Protein AF-A0A7C4VEB9-F1 (afdb_monomer_lite)

Foldseek 3Di:
DDDDPDDDDPPPVVVPPDDDDPVVVLVVVQPFLEAEEEECCQVPDPDDVVVVVVVCVVSPHDHYHYDHHCPDPVNVVVVVVCVVVPVGHYHYHDDDDPPD

Sequence (100 aa):
MTFLNEGPRVDRRLLFKSFISPSKLLATILKQNITVLSCNCRGKSIIDFEDVETFIGDIGIKDVISHDSLCSLEGIEFYKNILNNFPKKLIVLACSKRNF

Structure (mmCIF, N/CA/C/O backbone):
data_AF-A0A7C4VEB9-F1
#
_entry.id   AF-A0A7C4VEB9-F1
#
loop_
_atom_site.group_PDB
_atom_site.id
_atom_site.type_symbol
_atom_site.label_atom_id
_atom_site.label_alt_id
_atom_site.label_comp_id
_atom_site.label_asym_id
_atom_site.label_entity_id
_atom_site.label_seq_id
_atom_site.pdbx_PDB_ins_code
_atom_site.Cartn_x
_atom_site.Cartn_y
_atom_site.Cartn_z
_atom_site.occupancy
_atom_site.B_iso_or_equiv
_atom_site.auth_seq_id
_atom_site.auth_comp_id
_atom_site.auth_asym_id
_atom_site.auth_atom_id
_atom_site.pdbx_PDB_model_num
ATOM 1 N N . MET A 1 1 ? 3.761 -30.326 -23.478 1.00 37.53 1 MET A N 1
ATOM 2 C CA . MET A 1 1 ? 3.185 -30.465 -22.124 1.00 37.53 1 MET A CA 1
ATOM 3 C C . MET A 1 1 ? 3.985 -29.568 -21.203 1.00 37.53 1 MET A C 1
ATOM 5 O O . MET A 1 1 ? 5.124 -29.886 -20.890 1.00 37.53 1 MET A O 1
ATOM 9 N N . THR A 1 2 ? 3.455 -28.386 -20.912 1.00 34.81 2 THR A N 1
ATOM 10 C CA . THR A 1 2 ? 4.169 -27.313 -20.213 1.00 34.81 2 THR A CA 1
ATOM 11 C C . THR A 1 2 ? 3.831 -27.399 -18.729 1.00 34.81 2 THR A C 1
ATOM 13 O O . THR A 1 2 ? 2.669 -27.273 -18.356 1.00 34.81 2 THR A O 1
ATOM 16 N N . PHE A 1 3 ? 4.835 -27.658 -17.894 1.00 36.47 3 PHE A N 1
ATOM 17 C CA . PHE A 1 3 ? 4.702 -27.627 -16.441 1.00 36.47 3 PHE A CA 1
ATOM 18 C C . PHE A 1 3 ? 4.577 -26.164 -15.993 1.00 36.47 3 PHE A C 1
ATOM 20 O O . PHE A 1 3 ? 5.518 -25.384 -16.136 1.00 36.47 3 PHE A O 1
ATOM 27 N N . LEU A 1 4 ? 3.403 -25.781 -15.487 1.00 38.38 4 LEU A N 1
ATOM 28 C CA . LEU A 1 4 ? 3.205 -24.521 -14.775 1.00 38.38 4 LEU A CA 1
ATOM 29 C C . LEU A 1 4 ? 3.844 -24.667 -13.388 1.00 38.38 4 LEU A C 1
ATOM 31 O O . LEU A 1 4 ? 3.334 -25.391 -12.537 1.00 38.38 4 LEU A O 1
ATOM 35 N N . ASN A 1 5 ? 4.984 -24.006 -13.186 1.00 38.94 5 ASN A N 1
ATOM 36 C CA . ASN A 1 5 ? 5.593 -23.831 -11.871 1.00 38.94 5 ASN A CA 1
ATOM 37 C C . ASN A 1 5 ? 4.662 -22.962 -11.015 1.00 38.94 5 ASN A C 1
ATOM 39 O O . ASN A 1 5 ? 4.632 -21.740 -11.162 1.00 38.94 5 ASN A O 1
ATOM 43 N N . GLU A 1 6 ? 3.892 -23.596 -10.133 1.00 45.56 6 GLU A N 1
ATOM 44 C CA . GLU A 1 6 ? 3.173 -22.910 -9.065 1.00 45.56 6 GLU A CA 1
ATOM 45 C C . GLU A 1 6 ? 4.217 -22.275 -8.130 1.00 45.56 6 GLU A C 1
ATOM 47 O O . GLU A 1 6 ? 4.944 -22.969 -7.418 1.00 45.56 6 GLU A O 1
ATOM 52 N N . GLY A 1 7 ? 4.338 -20.944 -8.172 1.00 42.72 7 GLY A N 1
ATOM 53 C CA . GLY A 1 7 ? 5.116 -20.184 -7.193 1.00 42.72 7 GLY A CA 1
ATOM 54 C C . GLY A 1 7 ? 4.629 -20.461 -5.763 1.00 42.72 7 GLY A C 1
ATOM 55 O O . GLY A 1 7 ? 3.538 -21.010 -5.580 1.00 42.72 7 GLY A O 1
ATOM 56 N N . PRO A 1 8 ? 5.409 -20.102 -4.729 1.00 44.31 8 PRO A N 1
ATOM 57 C CA . PRO A 1 8 ? 5.056 -20.409 -3.349 1.00 44.31 8 PRO A CA 1
ATOM 58 C C . PRO A 1 8 ? 3.701 -19.782 -3.004 1.00 44.31 8 PRO A C 1
ATOM 60 O O . PRO A 1 8 ? 3.587 -18.573 -2.807 1.00 44.31 8 PRO A O 1
ATOM 63 N N . ARG A 1 9 ? 2.658 -20.618 -2.938 1.00 50.53 9 ARG A N 1
ATOM 64 C CA . ARG A 1 9 ? 1.355 -20.236 -2.399 1.00 50.53 9 ARG A CA 1
ATOM 65 C C . ARG A 1 9 ? 1.574 -19.919 -0.929 1.00 50.53 9 ARG A C 1
ATOM 67 O O . ARG A 1 9 ? 1.835 -20.817 -0.132 1.00 50.53 9 ARG A O 1
ATOM 74 N N . VAL A 1 10 ? 1.512 -18.636 -0.585 1.00 47.75 10 VAL A N 1
ATOM 75 C CA . VAL A 1 10 ? 1.506 -18.180 0.804 1.00 47.75 10 VAL A CA 1
ATOM 76 C C . VAL A 1 10 ? 0.336 -18.875 1.496 1.00 47.75 10 VAL A C 1
ATOM 78 O O . VAL A 1 10 ? -0.828 -18.587 1.214 1.00 47.75 10 VAL A O 1
ATOM 81 N N . ASP A 1 11 ? 0.642 -19.849 2.353 1.00 46.16 11 ASP A N 1
ATOM 82 C CA . ASP A 1 11 ? -0.370 -20.591 3.090 1.00 46.16 11 ASP A CA 1
ATOM 83 C C . ASP A 1 11 ? -1.034 -19.627 4.076 1.00 46.16 11 ASP A C 1
ATOM 85 O O . ASP A 1 11 ? -0.472 -19.271 5.117 1.00 46.16 11 ASP A O 1
ATOM 89 N N . ARG A 1 12 ? -2.245 -19.181 3.723 1.00 48.12 12 ARG A N 1
ATOM 90 C CA . ARG A 1 12 ? -3.061 -18.242 4.505 1.00 48.12 12 ARG A CA 1
ATOM 91 C C . ARG A 1 12 ? -3.210 -18.700 5.962 1.00 48.12 12 ARG A C 1
ATOM 93 O O . ARG A 1 12 ? -3.406 -17.866 6.836 1.00 48.12 12 ARG A O 1
ATOM 100 N N . ARG A 1 13 ? -3.066 -20.002 6.255 1.00 49.66 13 ARG A N 1
ATOM 101 C CA . ARG A 1 13 ? -3.174 -20.579 7.606 1.00 49.66 13 ARG A CA 1
ATOM 102 C C . ARG A 1 13 ? -1.967 -20.289 8.499 1.00 49.66 13 ARG A C 1
ATOM 104 O O . ARG A 1 13 ? -2.117 -20.305 9.720 1.00 49.66 13 ARG A O 1
ATOM 111 N N . LEU A 1 14 ? -0.790 -20.022 7.930 1.00 47.34 14 LEU A N 1
ATOM 112 C CA . LEU A 1 14 ? 0.424 -19.746 8.708 1.00 47.34 14 LEU A CA 1
ATOM 113 C C . LEU A 1 14 ? 0.406 -18.355 9.354 1.00 47.34 14 LEU A C 1
ATOM 115 O O . LEU A 1 14 ? 0.980 -18.192 10.427 1.00 47.34 14 LEU A O 1
ATOM 119 N N . LEU A 1 15 ? -0.321 -17.389 8.784 1.00 49.69 15 LEU A N 1
ATOM 120 C CA . LEU A 1 15 ? -0.470 -16.049 9.370 1.00 49.69 15 LEU A CA 1
ATOM 121 C C . LEU A 1 15 ? -1.353 -16.036 10.633 1.00 49.69 15 LEU A C 1
ATOM 123 O O . LEU A 1 15 ? -1.196 -15.162 11.478 1.00 49.69 15 LEU A O 1
ATOM 127 N N . PHE A 1 16 ? -2.240 -17.022 10.805 1.00 47.25 16 PHE A N 1
ATOM 128 C CA . PHE A 1 16 ? -3.199 -17.066 11.920 1.00 47.25 16 PHE A CA 1
ATOM 129 C C . PHE A 1 16 ? -2.731 -17.864 13.146 1.00 47.25 16 PHE A C 1
ATOM 131 O O . PHE A 1 16 ? -3.432 -17.888 14.157 1.00 47.25 16 PHE A O 1
ATOM 138 N N . LYS A 1 17 ? -1.571 -18.534 13.096 1.00 44.84 17 LYS A N 1
ATOM 139 C CA . LYS A 1 17 ? -1.078 -19.340 14.232 1.00 44.84 17 LYS A CA 1
ATOM 140 C C . LYS A 1 17 ? -0.324 -18.541 15.294 1.00 44.84 17 LYS A C 1
ATOM 142 O O . LYS A 1 17 ? -0.065 -19.072 16.372 1.00 44.84 17 LYS A O 1
ATOM 147 N N . SER A 1 18 ? -0.004 -17.280 15.032 1.00 46.59 18 SER A N 1
ATOM 148 C CA . SER A 1 18 ? 0.799 -16.463 15.934 1.00 46.59 18 SER A CA 1
ATOM 149 C C . SER A 1 18 ? -0.003 -15.253 16.404 1.00 46.59 18 SER A C 1
ATOM 151 O O . SER A 1 18 ? -0.031 -14.221 15.751 1.00 46.59 18 SER A O 1
ATOM 153 N N . PHE A 1 19 ? -0.581 -15.408 17.598 1.00 46.59 19 PHE A N 1
ATOM 154 C CA . PHE A 1 19 ? -1.133 -14.369 18.472 1.00 46.59 19 PHE A CA 1
ATOM 155 C C . PHE A 1 19 ? -2.546 -13.845 18.156 1.00 46.59 19 PHE A C 1
ATOM 157 O O . PHE A 1 19 ? -2.795 -13.197 17.152 1.00 46.59 19 PHE A O 1
ATOM 164 N N . ILE A 1 20 ? -3.422 -14.029 19.158 1.00 46.50 20 ILE A N 1
ATOM 165 C CA . ILE A 1 20 ? -4.716 -13.359 19.374 1.00 46.50 20 ILE A CA 1
ATOM 166 C C . ILE A 1 20 ? -5.834 -13.860 18.446 1.00 46.50 20 ILE A C 1
ATOM 168 O O . ILE A 1 20 ? -5.733 -13.834 17.228 1.00 46.50 20 ILE A O 1
ATOM 172 N N . SER A 1 21 ? -6.943 -14.309 19.046 1.00 52.53 21 SER A N 1
ATOM 173 C CA . SER A 1 21 ? -8.178 -14.695 18.346 1.00 52.53 21 SER A CA 1
ATOM 174 C C . SER A 1 21 ? -8.491 -13.727 17.186 1.00 52.53 21 SER A C 1
ATOM 176 O O . SER A 1 21 ? -8.524 -12.518 17.459 1.00 52.53 21 SER A O 1
ATOM 178 N N . PRO A 1 22 ? -8.770 -14.213 15.956 1.00 56.31 22 PRO A N 1
ATOM 179 C CA . PRO A 1 22 ? -8.918 -13.383 14.754 1.00 56.31 22 PRO A CA 1
ATOM 180 C C . PRO A 1 22 ? -9.826 -12.169 14.967 1.00 56.31 22 PRO A C 1
ATOM 182 O O . PRO A 1 22 ? -9.510 -11.064 14.548 1.00 56.31 22 PRO A O 1
ATOM 185 N N . SER A 1 23 ? -10.902 -12.349 15.731 1.00 56.44 23 SER A N 1
ATOM 186 C CA . SER A 1 23 ? -11.907 -11.337 16.058 1.00 56.44 23 SER A CA 1
ATOM 187 C C . SER A 1 23 ? -11.402 -10.189 16.944 1.00 56.44 23 SER A C 1
ATOM 189 O O . SER A 1 23 ? -11.839 -9.054 16.772 1.00 56.44 23 SER A O 1
ATOM 191 N N . LYS A 1 24 ? -10.462 -10.430 17.868 1.00 53.81 24 LYS A N 1
ATOM 192 C CA . LYS A 1 24 ? -9.865 -9.360 18.697 1.00 53.81 24 LYS A CA 1
ATOM 193 C C . LYS A 1 24 ? -8.816 -8.566 17.925 1.00 53.81 24 LYS A C 1
ATOM 195 O O . LYS A 1 24 ? -8.697 -7.361 18.133 1.00 53.81 24 LYS A O 1
ATOM 200 N N . LEU A 1 25 ? -8.080 -9.230 17.037 1.00 59.09 25 LEU A N 1
ATOM 201 C CA . LEU A 1 25 ? -7.094 -8.594 16.170 1.00 59.09 25 LEU A CA 1
ATOM 202 C C . LEU A 1 25 ? -7.812 -7.707 15.140 1.00 59.09 25 LEU A C 1
ATOM 204 O O . LEU A 1 25 ? -7.499 -6.523 15.048 1.00 59.09 25 LEU A O 1
ATOM 208 N N . LEU A 1 26 ? -8.881 -8.222 14.516 1.00 56.91 26 LEU A N 1
ATOM 209 C CA . LEU A 1 26 ? -9.770 -7.450 13.641 1.00 56.91 26 LEU A CA 1
ATOM 210 C C . LEU A 1 26 ? -10.371 -6.238 14.362 1.00 56.91 26 LEU A C 1
ATOM 212 O O . LEU A 1 26 ? -10.257 -5.121 13.879 1.00 56.91 26 LEU A O 1
ATOM 216 N N . ALA A 1 27 ? -10.947 -6.421 15.556 1.00 57.62 27 ALA A N 1
ATOM 217 C CA . ALA A 1 27 ? -11.536 -5.319 16.321 1.00 57.62 27 ALA A CA 1
ATOM 218 C C . ALA A 1 27 ? -10.502 -4.256 16.745 1.00 57.62 27 ALA A C 1
ATOM 220 O O . ALA A 1 27 ? -10.842 -3.084 16.901 1.00 57.62 27 ALA A O 1
ATOM 221 N N . THR A 1 28 ? -9.242 -4.655 16.938 1.00 60.44 28 THR A N 1
ATOM 222 C CA . THR A 1 28 ? -8.143 -3.736 17.267 1.00 60.44 28 THR A CA 1
ATOM 223 C C . THR A 1 28 ? -7.676 -2.965 16.037 1.00 60.44 28 THR A C 1
ATOM 225 O O . THR A 1 28 ? -7.429 -1.767 16.143 1.00 60.44 28 THR A O 1
ATOM 228 N N . ILE A 1 29 ? -7.604 -3.628 14.879 1.00 60.00 29 ILE A N 1
ATOM 229 C CA . ILE A 1 29 ? -7.304 -2.999 13.587 1.00 60.00 29 ILE A CA 1
ATOM 230 C C . ILE A 1 29 ? -8.414 -2.010 13.219 1.00 60.00 29 ILE A C 1
ATOM 232 O O . ILE A 1 29 ? -8.118 -0.855 12.951 1.00 60.00 29 ILE A O 1
ATOM 236 N N . LEU A 1 30 ? -9.683 -2.408 13.336 1.00 60.81 30 LEU A N 1
ATOM 237 C CA . LEU A 1 30 ? -10.853 -1.565 13.058 1.00 60.81 30 LEU A CA 1
ATOM 238 C C . LEU A 1 30 ? -10.946 -0.323 13.961 1.00 60.81 30 LEU A C 1
ATOM 240 O O . LEU A 1 30 ? -11.481 0.704 13.551 1.00 60.81 30 LEU A O 1
ATOM 244 N N . LYS A 1 31 ? -10.446 -0.397 15.204 1.00 59.62 31 LYS A N 1
ATOM 245 C CA . LYS A 1 31 ? -10.393 0.754 16.125 1.00 59.62 31 LYS A CA 1
ATOM 246 C C . LYS A 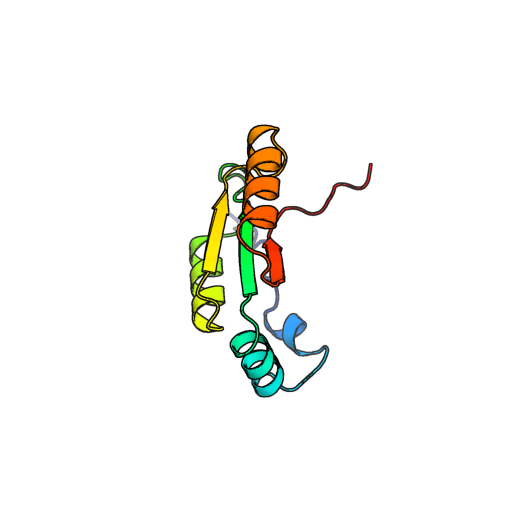1 31 ? -9.214 1.685 15.869 1.00 59.62 31 LYS A C 1
ATOM 248 O O . LYS A 1 31 ? -9.216 2.811 16.364 1.00 59.62 31 LYS A O 1
ATOM 253 N N . GLN A 1 32 ? -8.185 1.221 15.172 1.00 65.19 32 GLN A N 1
ATOM 254 C CA . GLN A 1 32 ? -7.024 2.034 14.864 1.00 65.19 32 GLN A CA 1
ATOM 255 C C . GLN A 1 32 ? -7.239 2.655 13.489 1.00 65.19 32 GLN A C 1
ATOM 257 O O . GLN A 1 32 ? -7.395 1.958 12.497 1.00 65.19 32 GLN A O 1
ATOM 262 N N . ASN A 1 33 ? -7.242 3.987 13.434 1.00 73.94 33 ASN A N 1
ATOM 263 C CA . ASN A 1 33 ? -7.143 4.727 12.180 1.00 73.94 33 ASN A CA 1
ATOM 264 C C . ASN A 1 33 ? -5.781 4.398 11.545 1.00 73.94 33 ASN A C 1
ATOM 266 O O . ASN A 1 33 ? -4.790 5.076 11.819 1.00 73.94 33 ASN A O 1
ATOM 270 N N . ILE A 1 34 ? -5.729 3.301 10.792 1.00 84.00 34 ILE A N 1
ATOM 271 C CA . ILE A 1 34 ? -4.551 2.795 10.095 1.00 84.00 34 ILE A CA 1
ATOM 272 C C . ILE A 1 34 ? -4.639 3.252 8.647 1.00 84.00 34 ILE A C 1
ATOM 274 O O . ILE A 1 34 ? -5.685 3.130 8.014 1.00 84.00 34 ILE A O 1
ATOM 278 N N . THR A 1 35 ? -3.522 3.749 8.135 1.00 86.62 35 THR A N 1
ATOM 279 C CA . THR A 1 35 ? -3.332 4.018 6.713 1.00 86.62 35 THR A CA 1
ATOM 280 C C . THR A 1 35 ? -2.339 2.998 6.178 1.00 86.62 35 THR A C 1
ATOM 282 O O . THR A 1 35 ? -1.304 2.751 6.803 1.00 86.62 35 THR A O 1
ATOM 285 N N . VAL A 1 36 ? -2.649 2.382 5.043 1.00 87.56 36 VAL A N 1
ATOM 286 C CA . VAL A 1 36 ? -1.742 1.456 4.363 1.00 87.56 36 VAL A CA 1
ATOM 287 C C . VAL A 1 36 ? -1.152 2.160 3.153 1.00 87.56 36 VAL A C 1
ATOM 289 O O . VAL A 1 36 ? -1.885 2.660 2.310 1.00 87.56 36 VAL A O 1
ATOM 292 N N . LEU A 1 37 ? 0.173 2.196 3.068 1.00 89.19 37 LEU A N 1
ATOM 293 C CA . LEU A 1 37 ? 0.904 2.698 1.913 1.00 89.19 37 LEU A CA 1
ATOM 294 C C . LEU A 1 37 ? 1.515 1.526 1.145 1.00 89.19 37 LEU A C 1
ATOM 296 O O . LEU A 1 37 ? 2.415 0.859 1.658 1.00 89.19 37 LEU A O 1
ATOM 300 N N . SER A 1 38 ? 1.048 1.281 -0.074 1.00 89.44 38 SER A N 1
ATOM 301 C CA . SER A 1 38 ? 1.518 0.202 -0.941 1.00 89.44 38 SER A CA 1
ATOM 302 C C . SER A 1 38 ? 2.481 0.709 -2.021 1.00 89.44 38 SER A C 1
ATOM 304 O O . SER A 1 38 ? 2.340 1.807 -2.559 1.00 89.44 38 SER A O 1
ATOM 306 N N . CYS A 1 39 ? 3.500 -0.095 -2.331 1.00 88.88 39 CYS A N 1
ATOM 307 C CA . CYS A 1 39 ? 4.460 0.153 -3.403 1.00 88.88 39 CYS A CA 1
ATOM 308 C C . CYS A 1 39 ? 4.330 -0.923 -4.477 1.00 88.88 39 CYS A C 1
ATOM 310 O O . CYS A 1 39 ? 4.706 -2.067 -4.222 1.00 88.88 39 CYS A O 1
ATOM 312 N N . ASN A 1 40 ? 3.902 -0.566 -5.691 1.00 84.81 40 ASN A N 1
ATOM 313 C CA . ASN A 1 40 ? 3.695 -1.556 -6.758 1.00 84.81 40 ASN A CA 1
ATOM 314 C C . ASN A 1 40 ? 4.976 -1.957 -7.524 1.00 84.81 40 ASN A C 1
ATOM 316 O O . ASN A 1 40 ? 4.943 -2.816 -8.408 1.00 84.81 40 ASN A O 1
ATOM 320 N N . CYS A 1 41 ? 6.117 -1.345 -7.190 1.00 86.1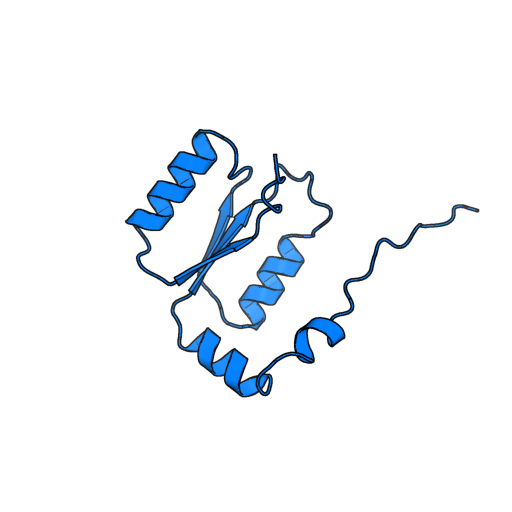9 41 CYS A N 1
ATOM 321 C CA . CYS A 1 41 ? 7.406 -1.559 -7.851 1.00 86.19 41 CYS A CA 1
ATOM 322 C C . CYS A 1 41 ? 7.333 -1.407 -9.386 1.00 86.19 41 CYS A C 1
ATOM 324 O O . CYS A 1 41 ? 8.011 -2.137 -10.114 1.00 86.19 41 CYS A O 1
ATOM 326 N N . ARG A 1 42 ? 6.523 -0.462 -9.881 1.00 84.25 42 ARG A N 1
ATOM 327 C CA . ARG A 1 42 ? 6.220 -0.222 -11.303 1.00 84.25 42 ARG A CA 1
ATOM 328 C C . ARG A 1 42 ? 5.657 -1.457 -12.008 1.00 84.25 42 ARG A C 1
ATOM 330 O O . ARG A 1 42 ? 6.096 -1.799 -13.105 1.00 84.25 42 ARG A O 1
ATOM 337 N N . GLY A 1 43 ? 4.771 -2.187 -11.333 1.00 81.00 43 GLY A N 1
ATOM 338 C CA . GLY A 1 43 ? 4.164 -3.414 -11.857 1.00 81.00 43 GLY A CA 1
ATOM 339 C C . GLY A 1 43 ? 5.125 -4.603 -11.977 1.00 81.00 43 GLY A C 1
ATOM 340 O O . GLY A 1 43 ? 4.785 -5.605 -12.593 1.00 81.00 43 GLY A O 1
ATOM 341 N N . LYS A 1 44 ? 6.334 -4.524 -11.400 1.00 78.44 44 LYS A N 1
ATOM 342 C CA . LYS A 1 44 ? 7.303 -5.642 -11.389 1.00 78.44 44 LYS A CA 1
ATOM 343 C C . LYS A 1 44 ? 7.074 -6.633 -10.249 1.00 78.44 44 LYS A C 1
ATOM 345 O O . LYS A 1 44 ? 7.852 -7.571 -10.080 1.00 78.44 44 LYS A O 1
ATOM 350 N N . SER A 1 45 ? 6.069 -6.385 -9.419 1.00 75.00 45 SER A N 1
ATOM 351 C CA . SER A 1 45 ? 5.682 -7.291 -8.348 1.00 75.00 45 SER A CA 1
ATOM 352 C C . SER A 1 45 ? 4.946 -8.504 -8.912 1.00 75.00 45 SER A C 1
ATOM 354 O O . SER A 1 45 ? 4.182 -8.384 -9.861 1.00 75.00 45 SER A O 1
ATOM 356 N N . ILE A 1 46 ? 5.150 -9.665 -8.290 1.00 78.25 46 ILE A N 1
ATOM 357 C CA . ILE A 1 46 ? 4.348 -10.878 -8.537 1.00 78.25 46 ILE A CA 1
ATOM 358 C C . ILE A 1 46 ? 3.026 -10.809 -7.743 1.00 78.25 46 ILE A C 1
ATOM 360 O O . ILE A 1 46 ? 2.124 -11.615 -7.942 1.00 78.25 46 ILE A O 1
ATOM 364 N N . ILE A 1 47 ? 2.921 -9.855 -6.814 1.00 78.31 47 ILE A N 1
ATOM 365 C CA . ILE A 1 47 ? 1.741 -9.640 -5.981 1.00 78.31 47 ILE A CA 1
ATOM 366 C C . ILE A 1 47 ? 0.700 -8.880 -6.796 1.00 78.31 47 ILE A C 1
ATOM 368 O O . ILE A 1 47 ? 0.993 -7.801 -7.314 1.00 78.31 47 ILE A O 1
ATOM 372 N N . ASP A 1 48 ? -0.506 -9.434 -6.844 1.00 81.56 48 ASP A N 1
ATOM 373 C CA . ASP A 1 48 ? -1.687 -8.746 -7.340 1.00 81.56 48 ASP A CA 1
ATOM 374 C C . ASP A 1 48 ? -2.139 -7.706 -6.305 1.00 81.56 48 ASP A C 1
ATOM 376 O O . ASP A 1 48 ? -2.593 -8.046 -5.210 1.00 81.56 48 ASP A O 1
ATOM 380 N N . PHE A 1 49 ? -1.939 -6.427 -6.620 1.00 79.06 49 PHE A N 1
ATOM 381 C CA . PHE A 1 49 ? -2.294 -5.343 -5.708 1.00 79.06 49 PHE A CA 1
ATOM 382 C C . PHE A 1 49 ? -3.805 -5.152 -5.588 1.00 79.06 49 PHE A C 1
ATOM 384 O O . PHE A 1 49 ? -4.239 -4.698 -4.534 1.00 79.06 49 PHE A O 1
ATOM 391 N N . GLU A 1 50 ? -4.602 -5.559 -6.581 1.00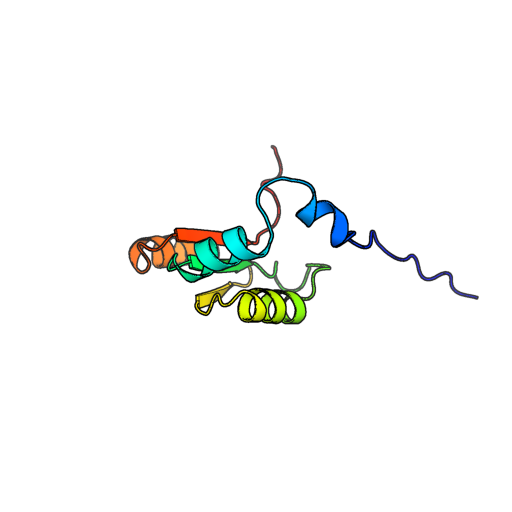 81.69 50 GLU A N 1
ATOM 392 C CA . GLU A 1 50 ? -6.065 -5.480 -6.499 1.00 81.69 50 GLU A CA 1
ATOM 393 C C . GLU A 1 50 ? -6.607 -6.475 -5.460 1.00 81.69 50 GLU A C 1
ATOM 395 O O . GLU A 1 50 ? -7.449 -6.119 -4.630 1.00 81.69 50 GLU A O 1
ATOM 400 N N . ASP A 1 51 ? -6.070 -7.702 -5.431 1.00 81.75 51 ASP A N 1
ATOM 401 C CA . ASP A 1 51 ? -6.409 -8.707 -4.407 1.00 81.75 51 ASP A CA 1
ATOM 402 C C . ASP A 1 51 ? -5.982 -8.232 -3.007 1.00 81.75 51 ASP A C 1
ATOM 404 O O . ASP A 1 51 ? -6.716 -8.370 -2.026 1.00 81.75 51 ASP A O 1
ATOM 408 N N . VAL A 1 52 ? -4.811 -7.593 -2.903 1.00 82.69 52 VAL A N 1
ATOM 409 C CA . VAL A 1 52 ? -4.323 -7.029 -1.636 1.00 82.69 52 VAL A CA 1
ATOM 410 C C . VAL A 1 52 ? -5.198 -5.873 -1.152 1.00 82.69 52 VAL A C 1
ATOM 412 O O . VAL A 1 52 ? -5.542 -5.837 0.028 1.00 82.69 52 VAL A O 1
ATOM 415 N N . GLU A 1 53 ? -5.577 -4.942 -2.025 1.00 81.88 53 GLU A N 1
ATOM 416 C CA . GLU A 1 53 ? -6.466 -3.827 -1.679 1.00 81.88 53 GLU A CA 1
ATOM 417 C C . GLU A 1 53 ? -7.848 -4.319 -1.249 1.00 81.88 53 GLU A C 1
ATOM 419 O O . GLU A 1 53 ? -8.373 -3.857 -0.234 1.00 81.88 53 GLU A O 1
ATOM 424 N N . THR A 1 54 ? -8.385 -5.321 -1.948 1.00 82.94 54 THR A N 1
ATOM 425 C CA . THR A 1 54 ? -9.647 -5.977 -1.585 1.00 82.94 54 THR A CA 1
ATOM 426 C C . THR A 1 54 ? -9.557 -6.598 -0.193 1.00 82.94 54 THR A C 1
ATOM 428 O O . THR A 1 54 ? -10.388 -6.317 0.669 1.00 82.94 54 THR A O 1
ATOM 431 N N . PHE A 1 55 ? -8.495 -7.360 0.083 1.00 83.38 55 PHE A N 1
ATOM 432 C CA . PHE A 1 55 ? -8.267 -7.963 1.395 1.00 83.38 55 PHE A CA 1
ATOM 433 C C . PHE A 1 55 ? -8.128 -6.921 2.517 1.00 83.38 55 PHE A C 1
ATOM 435 O O . PHE A 1 55 ? -8.660 -7.102 3.614 1.00 83.38 55 PHE A O 1
ATOM 442 N N . ILE A 1 56 ? -7.424 -5.816 2.262 1.00 83.56 56 ILE A N 1
ATOM 443 C CA . ILE A 1 56 ? -7.276 -4.713 3.222 1.00 83.56 56 ILE A CA 1
ATOM 444 C C . ILE A 1 56 ? -8.638 -4.056 3.500 1.00 83.56 56 ILE A C 1
ATOM 446 O O . ILE A 1 56 ? -8.965 -3.787 4.663 1.00 83.56 56 ILE A O 1
ATOM 450 N N . GLY A 1 57 ? -9.444 -3.859 2.453 1.00 80.56 57 GLY A N 1
ATOM 451 C CA . GLY A 1 57 ? -10.815 -3.367 2.547 1.00 80.56 57 GLY A CA 1
ATOM 452 C C . GLY A 1 57 ? -11.720 -4.289 3.366 1.00 80.56 57 GLY A C 1
ATOM 453 O O . GLY A 1 57 ? -12.441 -3.809 4.241 1.00 80.56 57 GLY A O 1
ATOM 454 N N . ASP A 1 58 ? -11.616 -5.606 3.172 1.00 80.44 58 ASP A N 1
ATOM 455 C CA . ASP A 1 58 ? -12.379 -6.621 3.913 1.00 80.44 58 ASP A CA 1
ATOM 456 C C . ASP A 1 58 ? -12.037 -6.649 5.412 1.00 80.44 58 ASP A C 1
ATOM 458 O O . ASP A 1 58 ? -12.895 -6.918 6.257 1.00 80.44 58 ASP A O 1
ATOM 462 N N . ILE A 1 59 ? -10.792 -6.321 5.777 1.00 79.00 59 ILE A N 1
ATOM 463 C CA . ILE A 1 59 ? -10.371 -6.151 7.181 1.00 79.00 59 ILE A CA 1
ATOM 464 C C . ILE A 1 59 ? -10.872 -4.808 7.763 1.00 79.00 59 ILE A C 1
ATOM 466 O O . ILE A 1 59 ? -10.803 -4.576 8.973 1.00 79.00 59 ILE A O 1
ATOM 470 N N . GLY A 1 60 ? -11.433 -3.936 6.920 1.00 76.81 60 GLY A N 1
ATOM 471 C CA . GLY A 1 60 ? -12.056 -2.664 7.282 1.00 76.81 60 GLY A CA 1
ATOM 472 C C . GLY A 1 60 ? -11.091 -1.486 7.370 1.00 76.81 60 GLY A C 1
ATOM 473 O O . GLY A 1 60 ? -11.417 -0.466 7.983 1.00 76.81 60 GLY A O 1
ATOM 474 N N . ILE A 1 61 ? -9.915 -1.599 6.752 1.00 82.62 61 ILE A N 1
ATOM 475 C CA . ILE A 1 61 ? -9.004 -0.473 6.554 1.00 82.62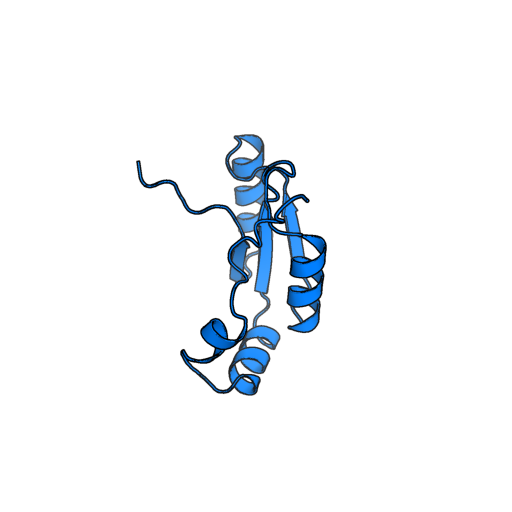 61 ILE A CA 1
ATOM 476 C C . ILE A 1 61 ? -9.444 0.263 5.285 1.00 82.62 61 ILE A C 1
ATOM 478 O O . ILE A 1 61 ? -9.438 -0.301 4.197 1.00 82.62 61 ILE A O 1
ATOM 482 N N . LYS A 1 62 ? -9.835 1.532 5.429 1.00 78.75 62 LYS A N 1
ATOM 483 C CA . LYS A 1 62 ? -10.370 2.341 4.318 1.00 78.75 62 LYS A CA 1
ATOM 484 C C . LYS A 1 62 ? -9.324 3.211 3.625 1.00 78.75 62 LYS A C 1
ATOM 486 O O . LYS A 1 62 ? -9.497 3.559 2.464 1.00 78.75 62 LYS A O 1
ATOM 491 N N . ASP A 1 63 ? -8.258 3.565 4.338 1.00 83.19 63 ASP A N 1
ATOM 492 C CA . ASP A 1 63 ? -7.240 4.492 3.849 1.00 83.19 63 ASP A CA 1
ATOM 493 C C . ASP A 1 63 ? -6.073 3.691 3.257 1.00 83.19 63 ASP A C 1
ATOM 495 O O . ASP A 1 63 ? -5.089 3.409 3.948 1.00 83.19 63 ASP A O 1
ATOM 499 N N . VAL A 1 64 ? -6.193 3.304 1.985 1.00 86.75 64 VAL A N 1
ATOM 500 C CA . VAL A 1 64 ? -5.107 2.673 1.220 1.00 86.75 64 VAL A CA 1
ATOM 501 C C . VAL A 1 64 ? -4.587 3.661 0.186 1.00 86.75 64 VAL A C 1
ATOM 503 O O . VAL A 1 64 ? -5.355 4.241 -0.575 1.00 86.75 64 VAL A O 1
ATOM 506 N N . ILE A 1 65 ? -3.277 3.888 0.193 1.00 89.38 65 ILE A N 1
ATOM 507 C CA . ILE A 1 65 ? -2.589 4.803 -0.712 1.00 89.38 65 ILE A CA 1
ATOM 508 C C . ILE A 1 65 ? -1.541 4.001 -1.472 1.00 89.38 65 ILE A C 1
ATOM 510 O O . ILE A 1 65 ? -0.700 3.351 -0.858 1.00 89.38 65 ILE A O 1
ATOM 514 N N . SER A 1 66 ? -1.559 4.072 -2.796 1.00 88.25 66 SER A N 1
ATOM 515 C CA . SER A 1 66 ? -0.614 3.364 -3.658 1.00 88.25 66 SER A CA 1
ATOM 516 C C . SER A 1 66 ? 0.389 4.319 -4.299 1.00 88.25 66 SER A C 1
ATOM 518 O O . SER A 1 66 ? 0.027 5.413 -4.731 1.00 88.25 66 SER A O 1
ATOM 520 N N . HIS A 1 67 ? 1.644 3.888 -4.422 1.00 90.12 67 HIS A N 1
ATOM 521 C CA . HIS A 1 67 ? 2.668 4.583 -5.200 1.00 90.12 67 HIS A CA 1
ATOM 522 C C . HIS A 1 67 ? 3.483 3.603 -6.046 1.00 90.12 67 HIS A C 1
ATOM 524 O O . HIS A 1 67 ? 3.729 2.462 -5.645 1.00 90.12 67 HIS A O 1
ATOM 530 N N . ASP A 1 68 ? 3.968 4.056 -7.203 1.00 87.38 68 ASP A N 1
ATOM 531 C CA . ASP A 1 68 ? 4.633 3.154 -8.143 1.00 87.38 68 ASP A CA 1
ATOM 532 C C . ASP A 1 68 ? 5.993 2.655 -7.642 1.00 87.38 68 ASP A C 1
ATOM 534 O O . ASP A 1 68 ? 6.409 1.513 -7.839 1.00 87.38 68 ASP A O 1
ATOM 538 N N . SER A 1 69 ? 6.736 3.542 -6.993 1.00 88.81 69 SER A N 1
ATOM 539 C CA . SER A 1 69 ? 8.087 3.260 -6.527 1.00 88.81 69 SER A CA 1
ATOM 540 C C . SER A 1 69 ? 8.382 4.101 -5.303 1.00 88.81 69 SER A C 1
ATOM 542 O O . SER A 1 69 ? 8.601 5.297 -5.429 1.00 88.81 69 SER A O 1
ATOM 544 N N . LEU A 1 70 ? 8.403 3.501 -4.114 1.00 88.31 70 LEU A N 1
ATOM 545 C CA . LEU A 1 70 ? 8.767 4.216 -2.883 1.00 88.31 70 LEU A CA 1
ATOM 546 C C . LEU A 1 70 ? 10.281 4.412 -2.719 1.00 88.31 70 LEU A C 1
ATOM 548 O O . LEU A 1 70 ? 10.708 5.239 -1.923 1.00 88.31 70 LEU A O 1
ATOM 552 N N . CYS A 1 71 ? 11.103 3.668 -3.465 1.00 87.31 71 CYS A N 1
ATOM 553 C CA . CYS A 1 71 ? 12.564 3.774 -3.411 1.00 87.31 71 CYS A CA 1
ATOM 554 C C . CYS A 1 71 ? 13.157 4.825 -4.367 1.00 87.31 71 CYS A C 1
ATOM 556 O O . CYS A 1 71 ? 14.370 5.022 -4.362 1.00 87.31 71 CYS A O 1
ATOM 558 N N . SER A 1 72 ? 12.339 5.487 -5.194 1.00 87.69 72 SER A N 1
ATOM 559 C CA . SER A 1 72 ? 12.794 6.610 -6.024 1.00 87.69 72 SER A CA 1
ATOM 560 C C . SER A 1 72 ? 12.848 7.901 -5.204 1.00 87.69 72 SER A C 1
ATOM 562 O O . SER A 1 72 ? 12.229 7.989 -4.147 1.00 87.69 72 SER A O 1
ATOM 564 N N . LEU A 1 73 ? 13.555 8.923 -5.701 1.00 88.62 73 LEU A N 1
ATOM 565 C CA . LEU A 1 73 ? 13.574 10.252 -5.071 1.00 88.62 73 LEU A CA 1
ATOM 566 C C . LEU A 1 73 ? 12.153 10.808 -4.892 1.00 88.62 73 LEU A C 1
ATOM 568 O O . LEU A 1 73 ? 11.783 11.197 -3.788 1.00 88.62 73 LEU A O 1
ATOM 572 N N . GLU A 1 74 ? 11.337 10.721 -5.944 1.00 89.62 74 GLU A N 1
ATOM 573 C CA . GLU A 1 74 ? 9.914 11.081 -5.914 1.00 89.62 74 GLU A CA 1
ATOM 574 C C . GLU A 1 74 ? 9.140 10.277 -4.859 1.00 89.62 74 GLU A C 1
ATOM 576 O O . GLU A 1 74 ? 8.368 10.838 -4.088 1.00 89.62 74 GLU A O 1
ATOM 581 N N . GLY A 1 75 ? 9.390 8.966 -4.759 1.00 89.25 75 GLY A N 1
ATOM 582 C CA . GLY A 1 75 ? 8.758 8.103 -3.763 1.00 89.25 75 GLY A CA 1
ATOM 583 C C . GLY A 1 75 ? 9.133 8.449 -2.323 1.00 89.25 75 GLY A C 1
ATOM 584 O O . GLY A 1 75 ? 8.294 8.358 -1.429 1.00 89.25 75 GLY A O 1
ATOM 585 N N . ILE A 1 76 ? 10.374 8.882 -2.091 1.00 88.75 76 ILE A N 1
ATOM 586 C CA . ILE A 1 76 ? 10.845 9.328 -0.775 1.00 88.75 76 ILE A CA 1
ATOM 587 C C . ILE A 1 76 ? 10.157 10.637 -0.378 1.00 88.75 76 ILE A C 1
ATOM 589 O O . ILE A 1 76 ? 9.736 10.782 0.771 1.00 88.75 76 ILE A O 1
ATOM 593 N N . GLU A 1 77 ? 10.031 11.591 -1.300 1.00 91.62 77 GLU A N 1
ATOM 594 C CA . GLU A 1 77 ? 9.297 12.838 -1.054 1.00 91.62 77 GLU A CA 1
ATOM 595 C C . GLU A 1 77 ? 7.810 12.577 -0.816 1.00 91.62 77 GLU A C 1
ATOM 597 O O . GLU A 1 77 ? 7.238 13.089 0.147 1.00 91.62 77 GLU A O 1
ATOM 602 N N . PHE A 1 78 ? 7.209 11.702 -1.619 1.00 91.00 78 PHE A N 1
ATOM 603 C CA . PHE A 1 78 ? 5.834 11.256 -1.441 1.00 91.00 78 PHE A CA 1
ATOM 604 C C . PHE A 1 78 ? 5.611 10.625 -0.060 1.00 91.00 78 PHE A C 1
ATOM 606 O O . PHE A 1 78 ? 4.689 11.005 0.662 1.00 91.00 78 PHE A O 1
ATOM 613 N N . TYR A 1 79 ? 6.500 9.722 0.361 1.00 88.69 79 TYR A N 1
ATOM 614 C CA . TYR A 1 79 ? 6.456 9.107 1.686 1.00 88.69 79 TYR A CA 1
ATOM 615 C C . TYR A 1 79 ? 6.540 10.145 2.814 1.00 88.69 79 TYR A C 1
ATOM 617 O O . TYR A 1 79 ? 5.756 10.095 3.763 1.00 88.69 79 TYR A O 1
ATOM 625 N N . LYS A 1 80 ? 7.449 11.124 2.701 1.00 88.94 80 LYS A N 1
ATOM 626 C CA . LYS A 1 80 ? 7.553 12.230 3.667 1.00 88.94 80 LYS A CA 1
ATOM 627 C C . LYS A 1 80 ? 6.271 13.062 3.719 1.00 88.94 80 LYS A C 1
ATOM 629 O O . LYS A 1 80 ? 5.816 13.399 4.809 1.00 88.94 80 LYS A O 1
ATOM 634 N N . ASN A 1 81 ? 5.661 13.351 2.570 1.00 89.62 81 ASN A N 1
ATOM 635 C CA . ASN A 1 81 ? 4.389 14.069 2.509 1.00 89.62 81 ASN A CA 1
ATOM 636 C C . ASN A 1 81 ? 3.261 13.289 3.191 1.00 89.62 81 ASN A C 1
ATOM 638 O O . ASN A 1 81 ? 2.451 13.890 3.894 1.00 89.62 81 ASN A O 1
ATOM 642 N N . ILE A 1 82 ? 3.220 11.963 3.046 1.00 87.19 82 ILE A N 1
ATOM 643 C CA . ILE A 1 82 ? 2.243 11.133 3.759 1.00 87.19 82 ILE A CA 1
ATOM 644 C C . ILE A 1 82 ? 2.480 11.181 5.264 1.00 87.19 82 ILE A C 1
ATOM 646 O O . ILE A 1 82 ? 1.534 11.428 6.005 1.00 87.19 82 ILE A O 1
ATOM 650 N N . LEU A 1 83 ? 3.722 11.017 5.726 1.00 85.00 83 LEU A N 1
ATOM 651 C CA . LEU A 1 83 ? 4.033 11.090 7.157 1.00 85.00 83 LEU A CA 1
ATOM 652 C C . LEU A 1 83 ? 3.631 12.431 7.786 1.00 85.00 83 LEU A C 1
ATOM 654 O O . LEU A 1 83 ? 3.168 12.458 8.923 1.00 85.00 83 LEU A O 1
ATOM 658 N N . ASN A 1 84 ? 3.778 13.531 7.046 1.00 85.12 84 ASN A N 1
ATOM 659 C CA . ASN A 1 84 ? 3.434 14.865 7.532 1.00 85.12 84 ASN A CA 1
ATOM 660 C C . ASN A 1 84 ? 1.920 15.129 7.543 1.00 85.12 84 ASN A C 1
ATOM 662 O O . ASN A 1 84 ? 1.429 15.812 8.438 1.00 85.12 84 ASN A O 1
ATOM 666 N N . ASN A 1 85 ? 1.175 14.601 6.566 1.00 81.69 85 ASN A N 1
ATOM 667 C CA . ASN A 1 85 ? -0.265 14.854 6.425 1.00 81.69 85 ASN A CA 1
ATOM 668 C C . ASN A 1 85 ? -1.143 13.817 7.142 1.00 81.69 85 ASN A C 1
ATOM 670 O O . ASN A 1 85 ? -2.301 14.091 7.455 1.00 81.69 85 ASN A O 1
ATOM 674 N N . PHE A 1 86 ? -0.599 12.634 7.426 1.00 73.88 86 PHE A N 1
ATOM 675 C CA . PHE A 1 86 ? -1.307 11.539 8.075 1.00 73.88 86 PHE A CA 1
ATOM 676 C C . PHE A 1 86 ? -0.571 11.135 9.359 1.00 73.88 86 PHE A C 1
ATOM 678 O O . PHE A 1 86 ? 0.169 10.154 9.355 1.00 73.88 86 PHE A O 1
ATOM 685 N N . PRO A 1 87 ? -0.828 11.800 10.506 1.00 58.03 87 PRO A N 1
ATOM 686 C CA . PRO A 1 87 ? -0.273 11.408 11.812 1.00 58.03 87 PRO A CA 1
ATOM 687 C C . PRO A 1 87 ? -0.857 10.082 12.357 1.00 58.03 87 PRO A C 1
ATOM 689 O O . PRO A 1 87 ? -0.745 9.766 13.541 1.00 58.03 87 PRO A O 1
ATOM 692 N N . LYS A 1 88 ? -1.532 9.314 11.497 1.00 71.44 88 LYS A N 1
ATOM 693 C CA . LYS A 1 88 ? -2.144 8.015 11.768 1.00 71.44 88 LYS A CA 1
ATOM 694 C C . LYS A 1 88 ? -1.075 6.914 11.798 1.00 71.44 88 LYS A C 1
ATOM 696 O O . LYS A 1 88 ? 0.060 7.105 11.369 1.00 71.44 88 LYS A O 1
ATOM 701 N N . LYS A 1 89 ? -1.440 5.723 12.283 1.00 80.56 89 LYS A N 1
ATOM 702 C CA . LYS A 1 89 ? -0.548 4.556 12.196 1.00 80.56 89 LYS A CA 1
ATOM 703 C C . LYS A 1 89 ? -0.392 4.151 10.730 1.00 80.56 89 LYS A C 1
ATOM 705 O O . LYS A 1 89 ? -1.357 3.706 10.118 1.00 80.56 89 LYS A O 1
ATOM 710 N N . LEU A 1 90 ? 0.815 4.301 10.193 1.00 84.31 90 LEU A N 1
ATOM 711 C CA . LEU A 1 90 ? 1.142 3.958 8.813 1.00 84.31 90 LEU A CA 1
ATOM 712 C C . LEU A 1 90 ? 1.727 2.543 8.737 1.00 84.31 90 LEU A C 1
ATOM 714 O O . LEU A 1 90 ? 2.714 2.240 9.407 1.00 84.31 90 LEU A O 1
ATOM 718 N N . ILE A 1 91 ? 1.138 1.687 7.906 1.00 85.81 91 ILE A N 1
ATOM 719 C CA . ILE A 1 91 ? 1.701 0.387 7.524 1.00 85.81 91 ILE A CA 1
ATOM 720 C C . ILE A 1 91 ? 2.218 0.511 6.095 1.00 85.81 91 ILE A C 1
ATOM 722 O O . ILE A 1 91 ? 1.476 0.917 5.208 1.00 85.81 91 ILE A O 1
ATOM 726 N N . VAL A 1 92 ? 3.479 0.151 5.861 1.00 86.38 92 VAL A N 1
ATOM 727 C CA . VAL A 1 92 ? 4.090 0.221 4.528 1.00 86.38 92 VAL A CA 1
ATOM 728 C C . VAL A 1 92 ? 4.220 -1.182 3.945 1.00 86.38 92 VAL A C 1
ATOM 730 O O . VAL A 1 92 ? 4.915 -2.030 4.504 1.00 86.38 92 VAL A O 1
ATOM 733 N N . LEU A 1 93 ? 3.572 -1.413 2.806 1.00 86.12 93 LEU A N 1
ATOM 734 C CA . LEU A 1 93 ? 3.676 -2.627 2.002 1.00 86.12 93 LEU A CA 1
ATOM 735 C C . LEU A 1 93 ? 4.633 -2.366 0.840 1.00 86.12 93 LEU A C 1
ATOM 737 O O . LEU A 1 93 ? 4.245 -1.873 -0.218 1.00 86.12 93 LEU A O 1
ATOM 741 N N . ALA A 1 94 ? 5.905 -2.678 1.047 1.00 86.38 94 ALA A N 1
ATOM 742 C CA . ALA A 1 94 ? 6.945 -2.544 0.036 1.00 86.38 94 ALA A CA 1
ATOM 743 C C . ALA A 1 94 ? 7.881 -3.755 0.065 1.00 86.38 94 ALA A C 1
ATOM 745 O O . ALA A 1 94 ? 7.834 -4.579 0.981 1.00 86.38 94 ALA A O 1
ATOM 746 N N . CYS A 1 95 ? 8.754 -3.860 -0.938 1.00 81.38 95 CYS A N 1
ATOM 747 C CA . CYS A 1 95 ? 9.831 -4.842 -0.918 1.00 81.38 95 CYS A CA 1
ATOM 748 C C . CYS A 1 95 ? 10.687 -4.681 0.348 1.00 81.38 95 CYS A C 1
ATOM 750 O O . CYS A 1 95 ? 10.893 -3.563 0.833 1.00 81.38 95 CYS A O 1
ATOM 752 N N . SER A 1 96 ? 11.219 -5.791 0.868 1.00 70.00 96 SER A N 1
ATOM 753 C CA . SER A 1 96 ? 12.141 -5.724 1.998 1.00 70.00 96 SER A CA 1
ATOM 754 C C . SER A 1 96 ? 13.336 -4.838 1.649 1.00 70.00 96 SER A C 1
ATOM 756 O O . SER A 1 96 ? 13.806 -4.800 0.505 1.00 70.00 96 SER A O 1
ATOM 758 N N . LYS A 1 97 ? 13.841 -4.110 2.648 1.00 61.19 97 LYS A N 1
ATOM 759 C CA . LYS A 1 97 ? 15.122 -3.423 2.520 1.00 61.19 97 LYS A CA 1
ATOM 760 C C . LYS A 1 97 ? 16.146 -4.507 2.182 1.00 61.19 97 LYS A C 1
ATOM 762 O O . LYS A 1 97 ? 16.356 -5.411 2.989 1.00 61.19 97 LYS A O 1
ATOM 767 N N . ARG A 1 98 ? 16.737 -4.471 0.981 1.00 52.62 98 ARG A N 1
ATOM 768 C CA . ARG A 1 98 ? 17.904 -5.313 0.704 1.00 52.62 98 ARG A CA 1
ATOM 769 C C . ARG A 1 98 ? 18.947 -4.918 1.745 1.00 52.62 98 ARG A C 1
ATOM 771 O O . ARG A 1 98 ? 19.354 -3.758 1.773 1.00 52.62 98 ARG A O 1
ATOM 778 N N . ASN A 1 99 ? 19.280 -5.851 2.635 1.00 36.03 99 ASN A N 1
ATOM 779 C CA . ASN A 1 99 ? 20.458 -5.745 3.482 1.00 36.03 99 ASN A CA 1
ATOM 780 C C . ASN A 1 99 ? 21.642 -5.562 2.525 1.00 36.03 99 ASN A C 1
ATOM 782 O O . ASN A 1 99 ? 21.960 -6.486 1.776 1.00 36.03 99 ASN A O 1
ATOM 786 N N . PHE A 1 100 ? 22.175 -4.345 2.471 1.00 37.22 100 PHE A N 1
ATOM 787 C CA . PHE A 1 100 ? 23.491 -4.059 1.916 1.00 37.2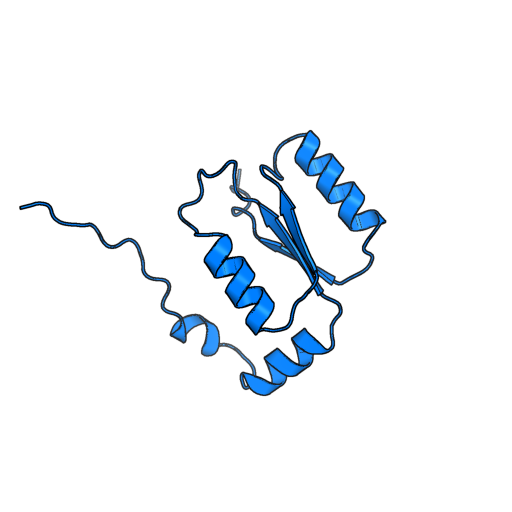2 100 PHE A CA 1
ATOM 788 C C . PHE A 1 100 ? 24.497 -4.149 3.055 1.00 37.22 100 PHE A C 1
ATOM 790 O O . PHE A 1 100 ? 24.155 -3.647 4.153 1.00 37.22 100 PHE A O 1
#

Secondary structure (DSSP, 8-state):
-----------TTTTTSSSS-HHHHHHHHHHS-EEEEEE-GGGT-SS-HHHHHHHHHHTT--EEEEES-TTSHHHHHHHHHHHHH--SEEEEE-------

Radius of gyration: 16.01 Å; chains: 1; bounding box: 36×45×42 Å

p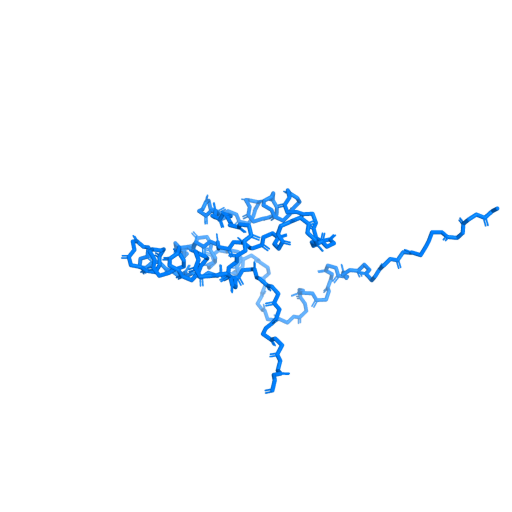LDDT: mean 71.25, std 17.8, range [34.81, 91.62]